Protein AF-W1XY19-F1 (afdb_monomer_lite)

Organism: NCBI:txid408170

Radius of gyration: 25.93 Å; chains: 1; bounding box: 66×37×52 Å

Secondary structure (DSSP, 8-state):
--HHHHHHHHHHHHTTSPPPSSPPPPPPPS--HHHHTTTTS-HHHHHHHHHHHHHHTS--------GGGHHHHHHHHHHHH-SS--EEE--HHHHHTTHHHHHHHHH--EEE-GGGHHHHHHHHHH--

pLDDT: mean 89.13, std 7.85, range [51.84, 97.25]

Foldseek 3Di:
DPVVVVVQQVVQVVVVHGRDPDDDDDDDPPDPCVPPPCPVPDPVVVVVVVVCCCCPPVVHDDDDDDLQCVLVVLLVVCVVVDLAAAEDEPDVVCVVSVNVVSSCVRRVYDYDDPVPVVVSVVSVVVPD

Sequence (128 aa):
MDNRSEFLNNVAQALGRPLRLEPQAEDAPLNNYANERLTALNQQQRCDAFIQFASDVMLTRCELTSEAKAAEAAIRLCKELGDQSVVISGDTRLEELGISERLQQECNAVVWDPAKGAENISQAEQAK

Structure (mmCIF, N/CA/C/O backbone):
data_AF-W1XY19-F1
#
_entry.id   AF-W1XY19-F1
#
loop_
_atom_site.group_PDB
_atom_site.id
_atom_site.type_symbol
_atom_site.label_atom_id
_atom_site.label_alt_id
_atom_site.label_comp_id
_atom_site.label_asym_id
_atom_site.label_entity_id
_atom_site.label_seq_id
_atom_site.pdbx_PDB_ins_code
_atom_site.Cartn_x
_atom_site.Cartn_y
_atom_site.Cartn_z
_atom_site.occupancy
_atom_site.B_iso_or_equiv
_atom_site.auth_seq_id
_atom_site.auth_comp_id
_atom_site.auth_asym_id
_atom_site.auth_atom_id
_atom_site.pdbx_PDB_model_num
ATOM 1 N N . MET A 1 1 ? 46.115 23.331 -26.033 1.00 51.84 1 MET A N 1
ATOM 2 C CA . MET A 1 1 ? 44.939 22.535 -25.620 1.00 51.84 1 MET A CA 1
ATOM 3 C C . MET A 1 1 ? 44.944 21.208 -26.387 1.00 51.84 1 MET A C 1
ATOM 5 O O . MET A 1 1 ? 44.043 20.986 -27.178 1.00 51.84 1 MET A O 1
ATOM 9 N N . ASP A 1 2 ? 45.950 20.345 -26.186 1.00 65.56 2 ASP A N 1
ATOM 10 C CA . ASP A 1 2 ? 46.151 19.154 -27.049 1.00 65.56 2 ASP A CA 1
ATOM 11 C C . ASP A 1 2 ? 46.111 17.822 -26.277 1.00 65.56 2 ASP A C 1
ATOM 13 O O . ASP A 1 2 ? 45.493 16.853 -26.711 1.00 65.56 2 ASP A O 1
ATOM 17 N N . ASN A 1 3 ? 46.623 17.809 -25.040 1.00 83.31 3 ASN A N 1
ATOM 18 C CA . ASN A 1 3 ? 46.741 16.587 -24.230 1.00 83.31 3 ASN A CA 1
ATOM 19 C C . ASN A 1 3 ? 45.408 15.864 -23.969 1.00 83.31 3 ASN A C 1
ATOM 21 O O . ASN A 1 3 ? 45.380 14.644 -23.831 1.00 83.31 3 ASN A O 1
ATOM 25 N N . ARG A 1 4 ? 44.286 16.596 -23.885 1.00 86.06 4 ARG A N 1
ATOM 26 C CA . ARG A 1 4 ? 42.962 15.989 -23.663 1.00 86.06 4 ARG A CA 1
ATOM 27 C C . ARG A 1 4 ? 42.506 15.186 -24.881 1.00 86.06 4 ARG A C 1
ATOM 29 O O . ARG A 1 4 ? 41.961 14.099 -24.717 1.00 86.06 4 ARG A O 1
ATOM 36 N N . SER A 1 5 ? 42.710 15.719 -26.082 1.00 85.44 5 SER A N 1
ATOM 37 C CA . SER A 1 5 ? 42.289 15.075 -27.328 1.00 85.44 5 SER A CA 1
ATOM 38 C C . SER A 1 5 ? 43.143 13.843 -27.621 1.00 85.44 5 SER A C 1
ATOM 40 O O . SER A 1 5 ? 42.600 12.795 -27.967 1.00 85.44 5 SER A O 1
ATOM 42 N N . GLU A 1 6 ? 44.457 13.931 -27.395 1.00 90.38 6 GLU A N 1
ATOM 43 C CA . GLU A 1 6 ? 45.373 12.789 -27.509 1.00 90.38 6 GLU A CA 1
ATOM 44 C C . GLU A 1 6 ? 45.037 11.677 -26.514 1.00 90.38 6 GLU A C 1
ATOM 46 O O . GLU A 1 6 ? 44.924 10.513 -26.897 1.00 90.38 6 GLU A O 1
ATOM 51 N N . PHE A 1 7 ? 44.800 12.028 -25.246 1.00 91.25 7 PHE A N 1
ATOM 52 C CA . PHE A 1 7 ? 44.411 11.062 -24.221 1.00 91.25 7 PHE A CA 1
ATOM 53 C C . PHE A 1 7 ? 43.132 10.304 -24.603 1.00 91.25 7 PHE A C 1
ATOM 55 O O . PHE A 1 7 ? 43.097 9.075 -24.553 1.00 91.25 7 PHE A O 1
ATOM 62 N N . LEU A 1 8 ? 42.089 11.022 -25.030 1.00 91.31 8 LEU A N 1
ATOM 63 C CA . LEU A 1 8 ? 40.817 10.407 -25.410 1.00 91.31 8 LEU A CA 1
ATOM 64 C C . LEU A 1 8 ? 40.941 9.534 -26.670 1.00 91.31 8 LEU A C 1
ATOM 66 O O . LEU A 1 8 ? 40.322 8.470 -26.730 1.00 91.31 8 LEU A O 1
ATOM 70 N N . ASN A 1 9 ? 41.768 9.932 -27.642 1.00 91.81 9 ASN A N 1
ATOM 71 C CA . ASN A 1 9 ? 42.064 9.115 -28.823 1.00 91.81 9 ASN A CA 1
ATOM 72 C C . ASN A 1 9 ? 42.796 7.818 -28.466 1.00 91.81 9 ASN A C 1
ATOM 74 O O . ASN A 1 9 ? 42.411 6.755 -28.952 1.00 91.81 9 ASN A O 1
ATOM 78 N N . ASN A 1 10 ? 43.795 7.878 -27.582 1.00 93.81 10 ASN A N 1
ATOM 79 C CA . ASN A 1 10 ? 44.525 6.691 -27.131 1.00 93.81 10 ASN A CA 1
ATOM 80 C C . ASN A 1 10 ? 43.597 5.693 -26.427 1.00 93.81 10 ASN A C 1
ATOM 82 O O . ASN A 1 10 ? 43.651 4.492 -26.691 1.00 93.81 10 ASN A O 1
ATOM 86 N N . VAL A 1 11 ? 42.692 6.189 -25.577 1.00 93.00 11 VAL A N 1
ATOM 87 C CA . VAL A 1 11 ? 41.678 5.352 -24.920 1.00 93.00 11 VAL A CA 1
ATOM 88 C C . VAL A 1 11 ? 40.726 4.727 -25.945 1.00 93.00 11 VAL A C 1
ATOM 90 O O . VAL A 1 11 ? 40.412 3.544 -25.847 1.00 93.00 11 VAL A O 1
ATOM 93 N N . ALA A 1 12 ? 40.270 5.485 -26.945 1.00 92.38 12 ALA A N 1
ATOM 94 C CA . ALA A 1 12 ? 39.382 4.966 -27.984 1.00 92.38 12 ALA A CA 1
ATOM 95 C C . ALA A 1 12 ? 40.051 3.853 -28.813 1.00 92.38 12 ALA A C 1
ATOM 97 O O . ALA A 1 12 ? 39.465 2.781 -28.986 1.00 92.38 12 ALA A O 1
ATOM 98 N N . GLN A 1 13 ? 41.304 4.066 -29.230 1.00 93.00 13 GLN A N 1
ATOM 99 C CA . GLN A 1 13 ? 42.102 3.072 -29.952 1.00 93.00 13 GLN A CA 1
ATOM 100 C C . GLN A 1 13 ? 42.330 1.797 -29.133 1.00 93.00 13 GLN A C 1
ATOM 102 O O . GLN A 1 13 ? 42.131 0.704 -29.658 1.00 93.00 13 GLN A O 1
ATOM 107 N N . ALA A 1 14 ? 42.677 1.917 -27.847 1.00 95.19 14 ALA A N 1
ATOM 108 C CA . ALA A 1 14 ? 42.853 0.764 -26.959 1.00 95.19 14 ALA A CA 1
ATOM 109 C C . ALA A 1 14 ? 41.566 -0.068 -26.802 1.00 95.19 14 ALA A C 1
ATOM 111 O O . ALA A 1 14 ? 41.623 -1.279 -26.606 1.00 95.19 14 ALA A O 1
ATOM 112 N N . LEU A 1 15 ? 40.403 0.576 -26.926 1.00 92.88 15 LEU A N 1
ATOM 113 C CA . LEU A 1 15 ? 39.088 -0.065 -26.899 1.00 92.88 15 LEU A CA 1
ATOM 114 C C . LEU A 1 15 ? 38.615 -0.544 -28.284 1.00 92.88 15 LEU A C 1
ATOM 116 O O . LEU A 1 15 ? 37.478 -0.998 -28.406 1.00 92.88 15 LEU A O 1
ATOM 120 N N . GLY A 1 16 ? 39.440 -0.420 -29.332 1.00 94.00 16 GLY A N 1
ATOM 121 C CA . GLY A 1 16 ? 39.112 -0.859 -30.691 1.00 94.00 16 GLY A CA 1
ATOM 122 C C . GLY A 1 16 ? 37.936 -0.109 -31.322 1.00 94.00 16 GLY A C 1
ATOM 123 O O . GLY A 1 16 ? 37.246 -0.657 -32.180 1.00 94.00 16 GLY A O 1
ATOM 124 N N . ARG A 1 17 ? 37.669 1.128 -30.885 1.00 89.69 17 ARG A N 1
ATOM 125 C CA . ARG A 1 17 ? 36.529 1.936 -31.344 1.00 89.69 17 ARG A CA 1
ATOM 126 C C . ARG A 1 17 ? 36.963 3.355 -31.724 1.00 89.69 17 ARG A C 1
ATOM 128 O O . ARG A 1 17 ? 37.938 3.858 -31.174 1.00 89.69 17 ARG A O 1
ATOM 135 N N . PRO A 1 18 ? 36.244 4.045 -32.624 1.00 90.44 18 PRO A N 1
ATOM 136 C CA . PRO A 1 18 ? 36.499 5.460 -32.875 1.00 90.44 18 PRO A CA 1
ATOM 137 C C . PRO A 1 18 ? 36.203 6.303 -31.626 1.00 90.44 18 PRO A C 1
ATOM 139 O O . PRO A 1 18 ? 35.358 5.937 -30.800 1.00 90.44 18 PRO A O 1
ATOM 142 N N . LEU A 1 19 ? 36.877 7.451 -31.502 1.00 90.38 19 LEU A N 1
ATOM 143 C CA . LEU A 1 19 ? 36.577 8.431 -30.461 1.00 90.38 19 LEU A CA 1
ATOM 144 C C . LEU A 1 19 ? 35.127 8.908 -30.614 1.00 90.38 19 LEU A C 1
ATOM 146 O O . LEU A 1 19 ? 34.755 9.474 -31.639 1.00 90.38 19 LEU A O 1
ATOM 150 N N . ARG A 1 20 ? 34.309 8.673 -29.585 1.00 85.62 20 ARG A N 1
ATOM 151 C CA . ARG A 1 20 ? 32.929 9.163 -29.517 1.00 85.62 20 ARG A CA 1
ATOM 152 C C . ARG A 1 20 ? 32.903 10.455 -28.715 1.00 85.62 20 ARG A C 1
ATOM 154 O O . ARG A 1 20 ? 33.331 10.470 -27.563 1.00 85.62 20 ARG A O 1
ATOM 161 N N . LEU A 1 21 ? 32.417 11.517 -29.344 1.00 87.06 21 LEU A N 1
ATOM 162 C CA . LEU A 1 21 ? 32.183 12.811 -28.700 1.00 87.06 21 LEU A CA 1
ATOM 163 C C . LEU A 1 21 ? 30.722 12.972 -28.278 1.00 87.06 21 LEU A C 1
ATOM 165 O O . LEU A 1 21 ? 30.444 13.690 -27.325 1.00 87.06 21 LEU A O 1
ATOM 169 N N . GLU A 1 22 ? 29.831 12.231 -28.935 1.00 87.69 22 GLU A N 1
ATOM 170 C CA . GLU A 1 22 ? 28.413 12.167 -28.615 1.00 87.69 22 GLU A CA 1
ATOM 171 C C . GLU A 1 22 ? 28.089 10.839 -27.913 1.00 87.69 22 GLU A C 1
ATOM 173 O O . GLU A 1 22 ? 28.569 9.777 -28.346 1.00 87.69 22 GLU A O 1
ATOM 178 N N . PRO A 1 23 ? 27.287 10.865 -26.835 1.00 83.44 23 PRO A N 1
ATOM 179 C CA . PRO A 1 23 ? 26.722 9.660 -26.248 1.00 83.44 23 PRO A CA 1
ATOM 180 C C . PRO A 1 23 ? 25.916 8.878 -27.288 1.00 83.44 23 PRO A C 1
ATOM 182 O O . PRO A 1 23 ? 25.217 9.450 -28.123 1.00 83.44 23 PRO A O 1
ATOM 185 N N . GLN A 1 24 ? 25.999 7.551 -27.231 1.00 82.69 24 GLN A N 1
ATOM 186 C CA . GLN A 1 24 ? 25.098 6.707 -28.008 1.00 82.69 24 GLN A CA 1
ATOM 187 C C . GLN A 1 24 ? 23.688 6.848 -27.423 1.00 82.69 24 GLN A C 1
ATOM 189 O O . GLN A 1 24 ? 23.534 6.766 -26.205 1.00 82.69 24 GLN A O 1
ATOM 194 N N . ALA A 1 25 ? 22.687 7.063 -28.280 1.00 84.69 25 ALA A N 1
ATOM 195 C CA . ALA A 1 25 ? 21.293 7.032 -27.854 1.00 84.69 25 ALA A CA 1
ATOM 196 C C . ALA A 1 25 ? 20.976 5.663 -27.241 1.00 84.69 25 ALA A C 1
ATOM 198 O O . ALA A 1 25 ? 21.407 4.635 -27.768 1.00 84.69 25 ALA A O 1
ATOM 199 N N . GLU A 1 26 ? 20.257 5.662 -26.123 1.00 84.31 26 GLU A N 1
ATOM 200 C CA . GLU A 1 26 ? 19.771 4.425 -25.524 1.00 84.31 26 GLU A CA 1
ATOM 201 C C . GLU A 1 26 ? 18.824 3.712 -26.495 1.00 84.31 26 GLU A C 1
ATOM 203 O O . GLU A 1 26 ? 18.047 4.351 -27.212 1.00 84.31 26 GLU A O 1
ATOM 208 N N . ASP A 1 27 ? 18.903 2.382 -26.522 1.00 87.25 27 ASP A N 1
ATOM 209 C CA . ASP A 1 27 ? 17.941 1.577 -27.263 1.00 87.25 27 ASP A CA 1
ATOM 210 C C . ASP A 1 27 ? 16.546 1.762 -26.655 1.00 87.25 27 ASP A C 1
ATOM 212 O O . ASP A 1 27 ? 16.388 1.900 -25.438 1.00 87.25 27 ASP A O 1
ATOM 216 N N . ALA A 1 28 ? 15.515 1.733 -27.502 1.00 83.62 28 ALA A N 1
ATOM 217 C CA . ALA A 1 28 ? 14.147 1.738 -27.009 1.00 83.62 28 ALA A CA 1
ATOM 218 C C . ALA A 1 28 ? 13.933 0.513 -26.094 1.00 83.62 28 ALA A C 1
ATOM 220 O O . ALA A 1 28 ? 14.340 -0.598 -26.457 1.00 83.62 28 ALA A O 1
ATOM 221 N N . PRO A 1 29 ? 13.298 0.675 -24.920 1.00 82.19 29 PRO A N 1
ATOM 222 C CA . PRO A 1 29 ? 13.041 -0.448 -24.033 1.00 82.19 29 PRO A CA 1
ATOM 223 C C . PRO A 1 29 ? 12.187 -1.497 -24.751 1.00 82.19 29 PRO A C 1
ATOM 225 O O . PRO A 1 29 ? 11.175 -1.166 -25.364 1.00 82.19 29 PRO A O 1
ATOM 228 N N . LEU A 1 30 ? 12.582 -2.773 -24.645 1.00 80.12 30 LEU A N 1
ATOM 229 C CA . LEU A 1 30 ? 11.894 -3.897 -25.299 1.00 80.12 30 LEU A CA 1
ATOM 230 C C . LEU A 1 30 ? 10.416 -4.000 -24.896 1.00 80.12 30 LEU A C 1
ATOM 232 O O . LEU A 1 30 ? 9.594 -4.475 -25.671 1.00 80.12 30 LEU A O 1
ATOM 236 N N . ASN A 1 31 ? 10.092 -3.572 -23.677 1.00 78.06 31 ASN A N 1
ATOM 237 C CA . ASN A 1 31 ? 8.738 -3.569 -23.150 1.00 78.06 31 ASN A CA 1
ATOM 238 C C . ASN A 1 31 ? 8.474 -2.260 -22.423 1.00 78.06 31 ASN A C 1
ATOM 240 O O . ASN A 1 31 ? 9.317 -1.793 -21.652 1.00 78.06 31 ASN A O 1
ATOM 244 N N . ASN A 1 32 ? 7.260 -1.740 -22.570 1.00 76.00 32 ASN A N 1
ATOM 245 C CA . ASN A 1 32 ? 6.794 -0.608 -21.790 1.00 76.00 32 ASN A CA 1
ATOM 246 C C . ASN A 1 32 ? 5.788 -1.077 -20.729 1.00 76.00 32 ASN A C 1
ATOM 248 O O . ASN A 1 32 ? 4.632 -0.658 -20.709 1.00 76.00 32 ASN A O 1
ATOM 252 N N . TYR A 1 33 ? 6.215 -1.993 -19.850 1.00 71.50 33 TYR A N 1
ATOM 253 C CA . TYR A 1 33 ? 5.324 -2.673 -18.898 1.00 71.50 33 TYR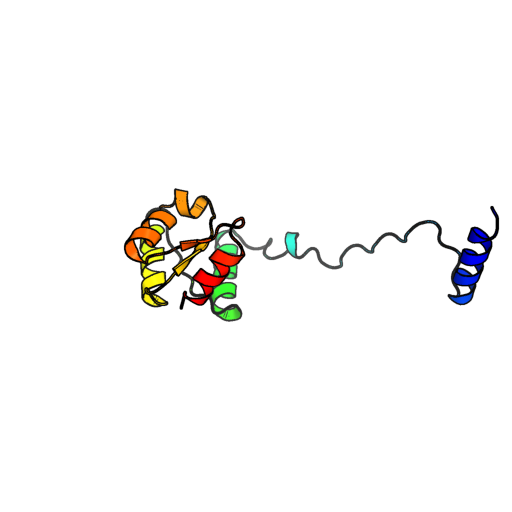 A CA 1
ATOM 254 C C . TYR A 1 33 ? 4.505 -1.720 -18.021 1.00 71.50 33 TYR A C 1
ATOM 256 O O . TYR A 1 33 ? 3.371 -2.046 -17.684 1.00 71.50 33 TYR A O 1
ATOM 264 N N . ALA A 1 34 ? 5.039 -0.548 -17.673 1.00 68.50 34 ALA A N 1
ATOM 265 C CA . ALA A 1 34 ? 4.293 0.451 -16.910 1.00 68.50 34 ALA A CA 1
ATOM 266 C C . ALA A 1 34 ? 3.051 0.967 -17.663 1.00 68.50 34 ALA A C 1
ATOM 268 O O . ALA A 1 34 ? 2.055 1.300 -17.028 1.00 68.50 34 ALA A O 1
ATOM 269 N N . ASN A 1 35 ? 3.094 0.998 -18.999 1.00 70.12 35 ASN A N 1
ATOM 270 C CA . ASN A 1 35 ? 2.034 1.541 -19.848 1.00 70.12 35 ASN A CA 1
ATOM 271 C C . ASN A 1 35 ? 1.195 0.469 -20.558 1.00 70.12 35 ASN A C 1
ATOM 273 O O . ASN A 1 35 ? 0.063 0.746 -20.936 1.00 70.12 35 ASN A O 1
ATOM 277 N N . GLU A 1 36 ? 1.721 -0.741 -20.749 1.00 80.00 36 GLU A N 1
ATOM 278 C CA . GLU A 1 36 ? 1.076 -1.780 -21.570 1.00 80.00 36 GLU A CA 1
ATOM 279 C C . GLU A 1 36 ? 0.473 -2.926 -20.748 1.00 80.00 36 GLU A C 1
ATOM 281 O O . GLU A 1 36 ? -0.408 -3.650 -21.224 1.00 80.00 36 GLU A O 1
ATOM 286 N N . ARG A 1 37 ? 0.892 -3.099 -19.491 1.00 80.31 37 ARG A N 1
ATOM 287 C CA . ARG A 1 37 ? 0.426 -4.205 -18.648 1.00 80.31 37 ARG A CA 1
ATOM 288 C C . ARG A 1 37 ? -1.051 -4.026 -18.272 1.00 80.31 37 ARG A C 1
ATOM 290 O O . ARG A 1 37 ? -1.480 -2.951 -17.873 1.00 80.31 37 ARG A O 1
ATOM 297 N N . LEU A 1 38 ? -1.828 -5.109 -18.383 1.00 84.38 38 LEU A N 1
ATOM 298 C CA . LEU A 1 38 ? -3.275 -5.163 -18.093 1.00 84.38 38 LEU A CA 1
ATOM 299 C C . LEU A 1 38 ? -4.144 -4.187 -18.913 1.00 84.38 38 LEU A C 1
ATOM 301 O O . LEU A 1 38 ? -5.326 -4.015 -18.617 1.00 84.38 38 LEU A O 1
ATOM 305 N N . THR A 1 39 ? -3.604 -3.573 -19.967 1.00 87.31 39 THR A N 1
ATOM 306 C CA . THR A 1 39 ? -4.351 -2.625 -20.813 1.00 87.31 39 THR A CA 1
ATOM 307 C C . THR A 1 39 ? -5.519 -3.279 -21.546 1.00 87.31 39 THR A C 1
ATOM 309 O O . THR A 1 39 ? -6.563 -2.649 -21.698 1.00 87.31 39 THR A O 1
ATOM 312 N N . ALA A 1 40 ? -5.382 -4.559 -21.904 1.00 90.00 40 ALA A N 1
ATOM 313 C CA . ALA A 1 40 ? -6.438 -5.373 -22.504 1.00 90.00 40 ALA A CA 1
ATOM 314 C C . ALA A 1 40 ? -7.603 -5.697 -21.546 1.00 90.00 40 ALA A C 1
ATOM 316 O O . ALA A 1 40 ? -8.648 -6.166 -21.992 1.00 90.00 40 ALA A O 1
ATOM 317 N N . LEU A 1 41 ? -7.427 -5.478 -20.239 1.00 93.50 41 LEU A N 1
ATOM 318 C CA . LEU A 1 41 ? -8.439 -5.758 -19.227 1.00 93.50 41 LEU A CA 1
ATOM 319 C C . LEU A 1 41 ? -9.351 -4.549 -19.009 1.00 93.50 41 LEU A C 1
ATOM 321 O O . LEU A 1 41 ? -8.8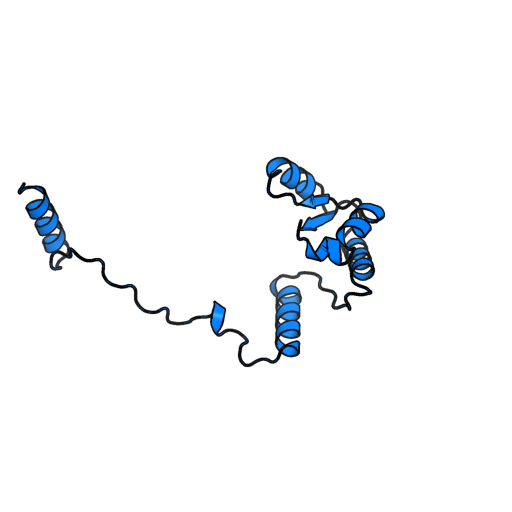94 -3.400 -19.026 1.00 93.50 41 LEU A O 1
ATOM 325 N N . ASN A 1 42 ? -10.630 -4.813 -18.742 1.00 93.94 42 ASN A N 1
ATOM 326 C CA . ASN A 1 42 ? -11.562 -3.793 -18.264 1.00 93.94 42 ASN A CA 1
ATOM 327 C C . ASN A 1 42 ? -11.272 -3.409 -16.797 1.00 93.94 42 ASN A C 1
ATOM 329 O O . ASN A 1 42 ? -10.454 -4.038 -16.127 1.00 93.94 42 ASN A O 1
ATOM 333 N N . GLN A 1 43 ? -11.950 -2.379 -16.282 1.00 89.38 43 GLN A N 1
ATOM 334 C CA . GLN A 1 43 ? -11.697 -1.868 -14.930 1.00 89.38 43 GLN A CA 1
ATOM 335 C C . GLN A 1 43 ? -11.854 -2.937 -13.837 1.00 89.38 43 GLN A C 1
ATOM 337 O O . GLN A 1 43 ? -10.988 -3.041 -12.973 1.00 89.38 43 GLN A O 1
ATOM 342 N N . GLN A 1 44 ? -12.908 -3.758 -13.895 1.00 91.69 44 GLN A N 1
ATOM 343 C CA . GLN A 1 44 ? -13.138 -4.811 -12.903 1.00 91.69 44 GLN A CA 1
ATOM 344 C C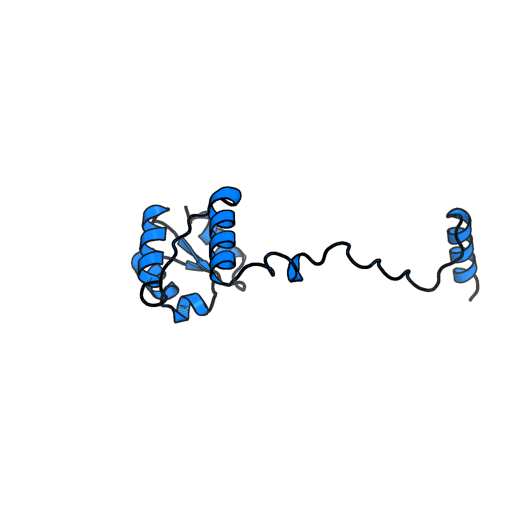 . GLN A 1 44 ? -12.029 -5.861 -12.952 1.00 91.69 44 GLN A C 1
ATOM 346 O O . GLN A 1 44 ? -11.430 -6.177 -11.934 1.00 91.69 44 GLN A O 1
ATOM 351 N N . GLN A 1 45 ? -11.679 -6.321 -14.152 1.00 94.12 45 GLN A N 1
ATOM 352 C CA . GLN A 1 45 ? -10.610 -7.297 -14.351 1.00 94.12 45 GLN A CA 1
ATOM 353 C C . GLN A 1 45 ? -9.248 -6.777 -13.867 1.00 94.12 45 GLN A C 1
ATOM 355 O O . GLN A 1 45 ? -8.422 -7.558 -13.400 1.00 94.12 45 GLN A O 1
ATOM 360 N N . ARG A 1 46 ? -8.997 -5.463 -13.957 1.00 91.75 46 ARG A N 1
ATOM 361 C CA . ARG A 1 46 ? -7.794 -4.842 -13.381 1.00 91.75 46 ARG A CA 1
ATOM 362 C C . ARG A 1 46 ? -7.822 -4.863 -11.854 1.00 91.75 46 ARG A C 1
ATOM 364 O O . ARG A 1 46 ? -6.803 -5.195 -11.255 1.00 91.75 46 ARG A O 1
ATOM 371 N N . CYS A 1 47 ? -8.960 -4.541 -11.237 1.00 90.50 47 CYS A N 1
ATOM 372 C CA . CYS A 1 47 ? -9.141 -4.646 -9.787 1.00 90.50 47 CYS A CA 1
ATOM 373 C C . CYS A 1 47 ? -8.947 -6.091 -9.304 1.00 90.50 47 CYS A C 1
ATOM 375 O O . CYS A 1 47 ? -8.192 -6.318 -8.362 1.00 90.50 47 CYS A O 1
ATOM 377 N N . ASP A 1 48 ? -9.546 -7.061 -9.994 1.00 93.56 48 ASP A N 1
ATOM 378 C CA . ASP A 1 48 ? -9.430 -8.483 -9.662 1.00 93.56 48 ASP A CA 1
ATOM 379 C C . ASP A 1 48 ? -7.977 -8.961 -9.781 1.00 93.56 48 ASP A C 1
ATOM 381 O O . ASP A 1 48 ? -7.453 -9.588 -8.866 1.00 93.56 48 ASP A O 1
ATOM 385 N N . ALA A 1 49 ? -7.284 -8.603 -10.869 1.00 93.12 49 ALA A N 1
ATOM 386 C CA . ALA A 1 49 ? -5.876 -8.949 -11.059 1.00 93.12 49 ALA A CA 1
ATOM 387 C C . ALA A 1 49 ? -4.962 -8.320 -9.993 1.00 93.12 49 ALA A C 1
ATOM 389 O O . ALA A 1 49 ? -3.991 -8.948 -9.567 1.00 93.12 49 ALA A O 1
ATOM 390 N N . PHE A 1 50 ? -5.264 -7.093 -9.560 1.00 91.06 50 PHE A N 1
ATOM 391 C CA . PHE A 1 50 ? -4.539 -6.429 -8.479 1.00 91.06 50 PHE A CA 1
ATOM 392 C C . PHE A 1 50 ? -4.728 -7.160 -7.145 1.00 91.06 50 PHE A C 1
ATOM 394 O O . PHE A 1 50 ? -3.737 -7.492 -6.497 1.00 91.06 50 PHE A O 1
ATOM 401 N N . ILE A 1 51 ? -5.977 -7.456 -6.769 1.00 93.31 51 ILE A N 1
ATOM 402 C CA . ILE A 1 51 ? -6.297 -8.170 -5.525 1.00 93.31 51 ILE A CA 1
ATOM 403 C C . ILE A 1 51 ? -5.673 -9.566 -5.545 1.00 93.31 51 ILE A C 1
ATOM 405 O O . ILE A 1 51 ? -5.015 -9.942 -4.580 1.00 93.31 51 ILE A O 1
ATOM 409 N N . GLN A 1 52 ? -5.795 -10.298 -6.658 1.00 94.00 52 GLN A N 1
ATOM 410 C CA . GLN A 1 52 ? -5.217 -11.635 -6.795 1.00 94.00 52 GLN A CA 1
ATOM 411 C C . GLN A 1 52 ? -3.705 -11.614 -6.575 1.00 94.00 52 GLN A C 1
ATOM 413 O O . GLN A 1 52 ? -3.174 -12.428 -5.831 1.00 94.00 52 GLN A O 1
ATOM 418 N N . PHE A 1 53 ? -2.997 -10.666 -7.193 1.00 93.81 53 PHE A N 1
ATOM 419 C CA . PHE A 1 53 ? -1.552 -10.559 -7.019 1.00 93.81 53 PHE A CA 1
ATOM 420 C C . PHE A 1 53 ? -1.175 -10.177 -5.580 1.00 93.81 53 PHE A C 1
ATOM 422 O O . PHE A 1 53 ? -0.263 -10.771 -5.004 1.00 93.81 53 PHE A O 1
ATOM 429 N N . ALA A 1 54 ? -1.880 -9.209 -4.987 1.00 94.62 54 ALA A N 1
ATOM 430 C CA . ALA A 1 54 ? -1.642 -8.786 -3.612 1.00 94.62 54 ALA A CA 1
ATOM 431 C C . ALA A 1 54 ? -1.865 -9.937 -2.616 1.00 94.62 54 ALA A C 1
ATOM 433 O O . ALA A 1 54 ? -1.046 -10.144 -1.724 1.00 94.62 54 ALA A O 1
ATOM 434 N N . SER A 1 55 ? -2.924 -10.724 -2.793 1.00 93.94 55 SER A N 1
ATOM 435 C CA . SER A 1 55 ? -3.245 -11.833 -1.895 1.00 93.94 55 SER A CA 1
ATOM 436 C C . SER A 1 55 ? -2.394 -13.078 -2.136 1.00 93.94 55 SER A C 1
ATOM 438 O O . SER A 1 55 ? -1.856 -13.620 -1.178 1.00 93.94 55 SER A O 1
ATOM 440 N N . ASP A 1 56 ? -2.206 -13.518 -3.379 1.00 95.19 56 ASP A N 1
ATOM 441 C CA . ASP A 1 56 ? -1.534 -14.797 -3.647 1.00 95.19 56 ASP A CA 1
ATOM 442 C C . ASP A 1 56 ? -0.012 -14.690 -3.660 1.00 95.19 56 ASP A C 1
ATOM 444 O O . ASP A 1 56 ? 0.683 -15.618 -3.251 1.00 95.19 56 ASP A O 1
ATOM 448 N N . VAL A 1 57 ? 0.513 -13.580 -4.184 1.00 94.69 57 VAL A N 1
ATOM 449 C CA . VAL A 1 57 ? 1.956 -13.409 -4.396 1.00 94.69 57 VAL A CA 1
ATOM 450 C C . VAL A 1 57 ? 2.574 -12.620 -3.254 1.00 94.69 57 VAL A C 1
ATOM 452 O O . VAL A 1 57 ? 3.603 -13.022 -2.719 1.00 94.69 57 VAL A O 1
ATOM 455 N N . MET A 1 58 ? 1.945 -11.509 -2.863 1.00 95.00 58 MET A N 1
ATOM 456 C CA . MET A 1 58 ? 2.445 -10.658 -1.777 1.00 95.00 58 MET A CA 1
ATOM 457 C C . MET A 1 58 ? 1.933 -11.088 -0.398 1.00 95.00 58 MET A C 1
ATOM 459 O O . MET A 1 58 ? 2.326 -10.484 0.598 1.00 95.00 58 MET A O 1
ATOM 463 N N . LEU A 1 59 ? 1.052 -12.098 -0.332 1.00 92.88 59 LEU A N 1
ATOM 464 C CA . LEU A 1 59 ? 0.441 -12.608 0.903 1.00 92.88 59 LEU A CA 1
ATOM 465 C C . LEU A 1 59 ? -0.212 -11.504 1.753 1.00 92.88 59 LEU A C 1
ATOM 467 O O . LEU A 1 59 ? -0.275 -11.584 2.977 1.00 92.88 59 LEU A O 1
ATOM 471 N N . THR A 1 60 ? -0.691 -10.448 1.094 1.00 92.62 60 THR A N 1
ATOM 472 C CA . THR A 1 60 ? -1.341 -9.304 1.729 1.00 92.62 60 THR A CA 1
ATOM 473 C C . THR A 1 60 ? -2.827 -9.584 1.896 1.00 92.62 60 THR A C 1
ATOM 475 O O . THR A 1 60 ? -3.520 -9.967 0.948 1.00 92.62 60 THR A O 1
ATOM 478 N N . ARG A 1 61 ? -3.346 -9.349 3.103 1.00 91.62 61 ARG A N 1
ATOM 479 C CA . ARG A 1 61 ? -4.781 -9.440 3.356 1.00 91.62 61 ARG A CA 1
ATOM 480 C C . ARG A 1 61 ? -5.501 -8.269 2.689 1.00 91.62 61 ARG A C 1
ATOM 482 O O . ARG A 1 61 ? -5.251 -7.112 3.013 1.00 91.62 61 ARG A O 1
ATOM 489 N N . CYS A 1 62 ? -6.407 -8.580 1.768 1.00 92.50 62 CYS A N 1
ATOM 490 C CA . CYS A 1 62 ? -7.219 -7.596 1.061 1.00 92.50 62 CYS A CA 1
ATOM 491 C C . CYS A 1 62 ? -8.709 -7.818 1.343 1.00 92.50 62 CYS A C 1
ATOM 493 O O . CYS A 1 62 ? -9.175 -8.957 1.393 1.00 92.50 62 CYS A O 1
ATOM 495 N N . GLU A 1 63 ? -9.464 -6.726 1.461 1.00 91.12 63 GLU A N 1
ATOM 496 C CA . GLU A 1 63 ? -10.927 -6.734 1.530 1.00 91.12 63 GLU A CA 1
ATOM 497 C C . GLU A 1 63 ? -11.482 -5.737 0.505 1.00 91.12 63 GLU A C 1
ATOM 499 O O . GLU A 1 63 ? -11.098 -4.567 0.495 1.00 91.12 63 GLU A O 1
ATOM 504 N N . LEU A 1 64 ? -12.380 -6.198 -0.370 1.00 91.12 64 LEU A N 1
ATOM 505 C CA . LEU A 1 64 ? -13.091 -5.339 -1.317 1.00 91.12 64 LEU A CA 1
ATOM 506 C C . LEU A 1 64 ? -14.361 -4.793 -0.657 1.00 91.12 64 LEU A C 1
ATOM 508 O O . LEU A 1 64 ? -15.195 -5.558 -0.175 1.00 91.12 64 LEU A O 1
ATOM 512 N N . THR A 1 65 ? -14.534 -3.474 -0.670 1.00 94.25 65 THR A N 1
ATOM 513 C CA . THR A 1 65 ? -15.675 -2.800 -0.040 1.00 94.25 65 THR A CA 1
ATOM 514 C C . THR A 1 65 ? -16.086 -1.551 -0.822 1.00 94.25 65 THR A C 1
ATOM 516 O O . THR A 1 65 ? -15.352 -1.068 -1.681 1.00 94.25 65 THR A O 1
ATOM 519 N N . SER A 1 66 ? -17.274 -1.028 -0.529 1.00 94.81 66 SER A N 1
ATOM 520 C CA . SER A 1 66 ? -17.726 0.281 -1.011 1.00 94.81 66 SER A CA 1
ATOM 521 C C . SER A 1 66 ? -17.156 1.408 -0.151 1.00 94.81 66 SER A C 1
ATOM 523 O O . SER A 1 66 ? -16.990 1.213 1.052 1.00 94.81 66 SER A O 1
ATOM 525 N N . GLU A 1 67 ? -17.017 2.610 -0.710 1.00 95.50 67 GLU A N 1
ATOM 526 C CA . GLU A 1 67 ? -16.570 3.812 0.018 1.00 95.50 67 GLU A CA 1
ATOM 527 C C . GLU A 1 67 ? -17.343 4.041 1.326 1.00 95.50 67 GLU A C 1
ATOM 529 O O . GLU A 1 67 ? -16.742 4.202 2.383 1.00 95.50 67 GLU A O 1
ATOM 534 N N . ALA A 1 68 ? -18.675 3.909 1.293 1.00 96.38 68 ALA A N 1
ATOM 535 C CA . ALA A 1 68 ? -19.537 4.087 2.466 1.00 96.38 68 ALA A CA 1
ATOM 536 C C . ALA A 1 68 ? -19.244 3.123 3.636 1.00 96.38 68 ALA A C 1
ATOM 538 O O . ALA A 1 68 ? -19.668 3.377 4.756 1.00 96.38 68 ALA A O 1
ATOM 539 N N . LYS A 1 69 ? -18.551 2.009 3.378 1.00 97.25 69 LYS A N 1
ATOM 540 C CA . LYS A 1 69 ? -18.211 0.970 4.364 1.00 97.25 69 LYS A CA 1
ATOM 541 C C . LYS A 1 69 ? -16.701 0.837 4.568 1.00 97.25 69 LYS A C 1
ATOM 543 O O . LYS A 1 69 ? -16.248 -0.139 5.169 1.00 97.25 69 LYS A O 1
ATOM 548 N N . ALA A 1 70 ? -15.908 1.766 4.033 1.00 96.62 70 ALA A N 1
ATOM 549 C CA . ALA A 1 70 ? -14.457 1.642 3.996 1.00 96.62 70 ALA A CA 1
ATOM 550 C C . ALA A 1 70 ? -13.839 1.669 5.403 1.00 96.62 70 ALA A C 1
ATOM 552 O O . ALA A 1 70 ? -13.071 0.771 5.746 1.00 96.62 70 ALA A O 1
ATOM 553 N N . ALA A 1 71 ? -14.251 2.614 6.253 1.00 96.44 71 ALA A N 1
ATOM 554 C CA . ALA A 1 71 ? -13.786 2.699 7.640 1.00 96.44 71 ALA A CA 1
ATOM 555 C C . ALA A 1 71 ? -14.124 1.435 8.456 1.00 96.44 71 ALA A C 1
ATOM 557 O O . ALA A 1 71 ? -13.301 0.928 9.213 1.00 96.44 71 ALA A O 1
ATOM 558 N N . GLU A 1 72 ? -15.319 0.874 8.267 1.00 96.31 72 GLU A N 1
ATOM 559 C CA . GLU A 1 72 ? -15.761 -0.340 8.966 1.00 96.31 72 GLU A CA 1
ATOM 560 C C . GLU A 1 72 ? -14.997 -1.587 8.511 1.00 96.31 72 GLU A C 1
ATOM 562 O O . GLU A 1 72 ? -14.699 -2.461 9.325 1.00 96.31 72 GLU A O 1
ATOM 567 N N . ALA A 1 73 ? -14.689 -1.680 7.214 1.00 96.88 73 ALA A N 1
ATOM 568 C CA . ALA A 1 73 ? -13.840 -2.736 6.669 1.00 96.88 73 ALA A CA 1
ATOM 569 C C . ALA A 1 73 ? -12.415 -2.645 7.223 1.00 96.88 73 ALA A C 1
ATOM 571 O O . ALA A 1 73 ? -11.855 -3.648 7.653 1.00 96.88 73 ALA A O 1
ATOM 572 N N . ALA A 1 74 ? -11.863 -1.435 7.311 1.00 94.88 74 ALA A N 1
ATOM 573 C CA . ALA A 1 74 ? -10.531 -1.223 7.855 1.00 94.88 74 ALA A CA 1
ATOM 574 C C . ALA A 1 74 ? -10.413 -1.709 9.314 1.00 94.88 74 ALA A C 1
ATOM 576 O O . ALA A 1 74 ? -9.455 -2.400 9.651 1.00 94.88 74 ALA A O 1
ATOM 577 N N . ILE A 1 75 ? -11.423 -1.451 10.159 1.00 93.94 75 IL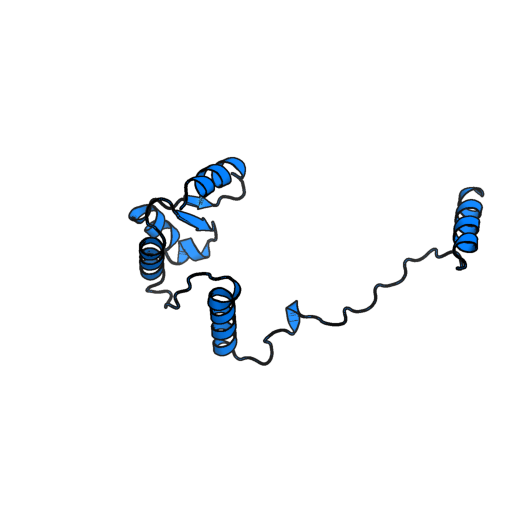E A N 1
ATOM 578 C CA . ILE A 1 75 ? -11.465 -1.987 11.533 1.00 93.94 75 ILE A CA 1
ATOM 579 C C . ILE A 1 75 ? -11.464 -3.518 11.531 1.00 93.94 75 ILE A C 1
ATOM 581 O O . ILE A 1 75 ? -10.764 -4.132 12.335 1.00 93.94 75 ILE A O 1
ATOM 585 N N . ARG A 1 76 ? -12.276 -4.151 10.670 1.00 94.12 76 ARG A N 1
ATOM 586 C CA . ARG A 1 76 ? -12.326 -5.620 10.588 1.00 94.12 76 ARG A CA 1
ATOM 587 C C . ARG A 1 76 ? -10.960 -6.192 10.235 1.00 94.12 76 ARG A C 1
ATOM 589 O O . ARG A 1 76 ? -10.533 -7.131 10.897 1.00 94.12 76 ARG A O 1
ATOM 596 N N . LEU A 1 77 ? -10.272 -5.586 9.268 1.00 93.31 77 LEU A N 1
ATOM 597 C CA . LEU A 1 77 ? -8.918 -5.973 8.884 1.00 93.31 77 LEU A CA 1
ATOM 598 C C . LEU A 1 77 ? -7.930 -5.834 10.046 1.00 93.31 77 LEU A C 1
ATOM 600 O O . LEU A 1 77 ? -7.197 -6.777 10.320 1.00 93.31 77 LEU A O 1
ATOM 604 N N . CYS A 1 78 ? -7.940 -4.713 10.773 1.00 91.44 78 CYS A N 1
ATOM 605 C CA . CYS A 1 78 ? -7.077 -4.545 11.948 1.00 91.44 78 CYS A CA 1
ATOM 606 C C . CYS A 1 78 ? -7.356 -5.614 13.017 1.00 91.44 78 CYS A C 1
ATOM 608 O O . CYS A 1 78 ? -6.429 -6.219 13.539 1.00 91.44 78 CYS A O 1
ATOM 610 N N . LYS A 1 79 ? -8.627 -5.928 13.288 1.00 89.31 79 LYS A N 1
ATOM 611 C CA . LYS A 1 79 ? -8.998 -6.984 14.247 1.00 89.31 79 LYS A CA 1
ATOM 612 C C . LYS A 1 79 ? -8.600 -8.389 13.794 1.00 89.31 79 LYS A C 1
ATOM 614 O O . LYS A 1 79 ? -8.285 -9.223 14.634 1.00 89.31 79 LYS A O 1
ATOM 619 N N . GLU A 1 80 ? -8.643 -8.663 12.492 1.00 90.50 80 GLU A N 1
ATOM 620 C CA . GLU A 1 80 ? -8.219 -9.947 11.923 1.00 90.50 80 GLU A CA 1
ATOM 621 C C . GLU A 1 80 ? -6.693 -10.121 11.997 1.00 90.50 80 GLU A C 1
ATOM 623 O O . GLU A 1 80 ? -6.217 -11.224 12.258 1.00 90.50 80 GLU A O 1
ATOM 628 N N . LEU A 1 81 ? -5.937 -9.040 11.779 1.00 87.75 81 LEU A N 1
ATOM 629 C CA . LEU A 1 81 ? -4.475 -9.066 11.680 1.00 87.75 81 LEU A CA 1
ATOM 630 C C . LEU A 1 81 ? -3.755 -8.887 13.026 1.00 87.75 81 LEU A C 1
ATOM 632 O O . LEU A 1 81 ? -2.644 -9.384 13.176 1.00 87.75 81 LEU A O 1
ATOM 636 N N . GLY A 1 82 ? -4.388 -8.230 13.997 1.00 79.69 82 GLY A N 1
ATOM 637 C CA . GLY A 1 82 ? -3.790 -7.858 15.278 1.00 79.69 82 GLY A CA 1
ATOM 638 C C . GLY A 1 82 ? -4.141 -6.409 15.611 1.00 79.69 82 GLY A C 1
ATOM 639 O O . GLY A 1 82 ? -3.759 -5.485 14.901 1.00 79.69 82 GLY A O 1
ATOM 640 N N . ASP A 1 83 ? -4.903 -6.188 16.682 1.00 70.38 83 ASP A N 1
ATOM 641 C CA . ASP A 1 83 ? -5.484 -4.882 17.032 1.00 70.38 83 ASP A CA 1
ATOM 642 C C . ASP A 1 83 ? -4.640 -4.071 18.031 1.00 70.38 83 ASP A C 1
ATOM 644 O O . ASP A 1 83 ? -5.129 -3.113 18.629 1.00 70.38 83 ASP A O 1
ATOM 648 N N . GLN A 1 84 ? -3.374 -4.450 18.236 1.00 69.88 84 GLN A N 1
ATOM 649 C CA . GLN A 1 84 ? -2.551 -3.899 19.319 1.00 69.88 84 GLN A CA 1
ATOM 650 C C . GLN A 1 84 ? -1.778 -2.636 18.929 1.00 69.88 84 GLN A C 1
ATOM 652 O O . GLN A 1 84 ? -1.639 -1.735 19.755 1.00 69.88 84 GLN A O 1
ATOM 657 N N . SER A 1 85 ? -1.256 -2.568 17.703 1.00 79.19 85 SER A N 1
ATOM 658 C CA . SER A 1 85 ? -0.530 -1.400 17.200 1.00 79.19 85 SER A CA 1
ATOM 659 C C . SER A 1 85 ? -0.533 -1.422 15.675 1.00 79.19 85 SER A C 1
ATOM 661 O O . SER A 1 85 ? -0.038 -2.363 15.057 1.00 79.19 85 SER A O 1
ATOM 663 N N . VAL A 1 86 ? -1.135 -0.394 15.076 1.00 89.00 86 VAL A N 1
ATOM 664 C CA . VAL A 1 86 ? -1.384 -0.311 13.634 1.00 89.00 86 VAL A CA 1
ATOM 665 C C . VAL A 1 86 ? -0.709 0.939 13.088 1.00 89.00 86 VAL A C 1
ATOM 667 O O . VAL A 1 86 ? -0.911 2.032 13.607 1.00 89.00 86 VAL A O 1
ATOM 670 N N . VAL A 1 87 ? 0.052 0.805 12.005 1.00 91.44 87 VAL A N 1
ATOM 671 C CA . VAL A 1 87 ? 0.563 1.957 11.252 1.00 91.44 87 VAL A CA 1
ATOM 672 C C . VAL A 1 87 ? -0.189 2.057 9.936 1.00 91.44 87 VAL A C 1
ATOM 674 O O . VAL A 1 87 ? -0.303 1.077 9.200 1.00 91.44 87 VAL A O 1
ATOM 677 N N . ILE A 1 88 ? -0.702 3.246 9.635 1.00 93.06 88 ILE A N 1
ATOM 678 C CA . ILE A 1 88 ? -1.453 3.527 8.410 1.00 93.06 88 ILE A CA 1
ATOM 679 C C . ILE A 1 88 ? -0.772 4.614 7.582 1.00 93.06 88 ILE A C 1
ATOM 681 O O . ILE A 1 88 ? -0.061 5.466 8.108 1.00 93.06 88 ILE A O 1
ATOM 685 N N . SER A 1 89 ? -0.978 4.581 6.265 1.00 93.44 89 SER A N 1
ATOM 686 C CA . SER A 1 89 ? -0.439 5.590 5.347 1.00 93.44 89 SER A CA 1
ATOM 687 C C . SER A 1 89 ? -1.001 6.984 5.651 1.00 93.44 89 SER A C 1
ATOM 689 O O . SER A 1 89 ? -2.191 7.115 5.921 1.00 93.44 89 SER A O 1
ATOM 691 N N . GLY A 1 90 ? -0.185 8.030 5.507 1.00 93.44 90 GLY A N 1
ATOM 692 C CA . GLY A 1 90 ? -0.629 9.433 5.508 1.00 93.44 90 GLY A CA 1
ATOM 693 C C . GLY A 1 90 ? -1.280 9.886 4.196 1.00 93.44 90 GLY A C 1
ATOM 694 O O . GLY A 1 90 ? -1.121 11.034 3.794 1.00 93.44 90 GLY A O 1
ATOM 695 N N . ASP A 1 91 ? -1.945 8.980 3.477 1.00 94.94 91 ASP A N 1
ATOM 696 C CA . ASP A 1 91 ? -2.643 9.303 2.230 1.00 94.94 91 ASP A CA 1
ATOM 697 C C . ASP A 1 91 ? -3.967 10.009 2.546 1.00 94.94 91 ASP A C 1
ATOM 699 O O . ASP A 1 91 ? -4.808 9.459 3.262 1.00 94.94 91 ASP A O 1
ATOM 703 N N . THR A 1 92 ? -4.179 11.200 1.982 1.00 95.50 92 THR A N 1
ATOM 704 C CA . THR A 1 92 ? -5.372 12.022 2.246 1.00 95.50 92 THR A CA 1
ATOM 705 C C . THR A 1 92 ? -6.678 11.312 1.902 1.00 95.50 92 THR A C 1
ATOM 707 O O . THR A 1 92 ? -7.696 11.567 2.537 1.00 95.50 92 THR A O 1
ATOM 710 N N . ARG A 1 93 ? -6.674 10.351 0.971 1.00 96.00 93 ARG A N 1
ATOM 711 C CA . ARG A 1 93 ? -7.880 9.577 0.636 1.00 96.00 93 ARG A CA 1
ATOM 712 C C . ARG A 1 93 ? -8.351 8.703 1.798 1.00 96.00 93 ARG A C 1
ATOM 714 O O . ARG A 1 93 ? -9.542 8.433 1.910 1.00 96.00 93 ARG A O 1
ATOM 721 N N . LEU A 1 94 ? -7.444 8.256 2.673 1.00 96.56 94 LEU A N 1
ATOM 722 C CA . LEU A 1 94 ? -7.829 7.516 3.880 1.00 96.56 94 LEU A CA 1
ATOM 723 C C . LEU A 1 94 ? -8.528 8.427 4.895 1.00 96.56 94 LEU A C 1
ATOM 725 O O . LEU A 1 94 ? -9.448 7.982 5.579 1.00 96.56 94 LEU A O 1
ATOM 729 N N . GLU A 1 95 ? -8.134 9.699 4.965 1.00 95.50 95 GLU A N 1
ATOM 730 C CA . GLU A 1 95 ? -8.799 10.706 5.796 1.00 95.50 95 GLU A CA 1
ATOM 731 C C . GLU A 1 95 ? -10.182 11.056 5.235 1.00 95.50 95 GLU A C 1
ATOM 733 O O . GLU A 1 95 ? -11.165 11.024 5.971 1.00 95.50 95 GLU A O 1
ATOM 738 N N . GLU A 1 96 ? -10.285 11.296 3.925 1.00 96.44 96 GLU A N 1
ATOM 739 C CA . GLU A 1 96 ? -11.550 11.601 3.234 1.00 96.44 96 GLU A CA 1
ATOM 740 C C . GLU A 1 96 ? -12.586 10.474 3.369 1.00 96.44 96 GLU A C 1
ATOM 742 O O . GLU A 1 96 ? -13.784 10.734 3.479 1.00 96.44 96 GLU A O 1
ATOM 747 N N . LEU A 1 97 ? -12.131 9.217 3.408 1.00 96.69 97 LEU A N 1
ATOM 748 C CA . LEU A 1 97 ? -12.974 8.037 3.633 1.00 96.69 97 LEU A CA 1
ATOM 749 C C . LEU A 1 97 ? -13.273 7.767 5.120 1.00 96.69 97 LEU A C 1
ATOM 751 O O . LEU A 1 97 ? -13.926 6.771 5.443 1.00 96.69 97 LEU A O 1
ATOM 755 N N . GLY A 1 98 ? -12.773 8.604 6.035 1.00 96.56 98 GLY A N 1
ATOM 756 C CA . GLY A 1 98 ? -12.926 8.438 7.482 1.00 96.56 98 GLY A CA 1
ATOM 757 C C . GLY A 1 98 ? -12.186 7.225 8.058 1.00 96.56 98 GLY A C 1
ATOM 758 O O . GLY A 1 98 ? -12.444 6.828 9.193 1.00 96.56 98 GLY A O 1
ATOM 759 N N . ILE A 1 99 ? -11.279 6.609 7.293 1.00 97.00 99 ILE A N 1
ATOM 760 C CA . ILE A 1 99 ? -10.505 5.438 7.724 1.00 97.00 99 ILE A CA 1
ATOM 761 C C . ILE A 1 99 ? -9.498 5.854 8.793 1.00 97.00 99 ILE A C 1
ATOM 763 O O . ILE A 1 99 ? -9.433 5.215 9.842 1.00 97.00 99 ILE A O 1
ATOM 767 N N . SER A 1 100 ? -8.739 6.927 8.545 1.00 96.19 100 SER A N 1
ATOM 768 C CA . SER A 1 100 ? -7.663 7.360 9.444 1.00 96.19 100 SER A CA 1
ATOM 769 C C . SER A 1 100 ? -8.186 7.686 10.840 1.00 96.19 100 SER A C 1
ATOM 771 O O . SER A 1 100 ? -7.736 7.087 11.815 1.00 96.19 100 SER A O 1
ATOM 773 N N . GLU A 1 101 ? -9.195 8.558 10.927 1.00 95.56 101 GLU A N 1
ATOM 774 C CA . GLU A 1 101 ? -9.819 8.939 12.199 1.00 95.56 101 GLU A CA 1
ATOM 775 C C . GLU A 1 101 ? -10.362 7.710 12.937 1.00 95.56 101 GLU A C 1
ATOM 777 O O . GLU A 1 101 ? -10.119 7.524 14.132 1.00 95.56 101 GLU A O 1
ATOM 782 N N . ARG A 1 102 ? -11.069 6.833 12.219 1.00 95.25 102 ARG A N 1
ATOM 783 C CA . ARG A 1 102 ? -11.713 5.682 12.840 1.00 95.25 102 ARG A CA 1
ATOM 784 C C . ARG A 1 102 ? -10.705 4.677 13.395 1.00 95.25 102 ARG A C 1
ATOM 786 O O . ARG A 1 102 ? -10.908 4.160 14.491 1.00 95.25 102 ARG A O 1
ATOM 793 N N . LEU A 1 103 ? -9.617 4.409 12.676 1.00 94.19 103 LEU A N 1
ATOM 794 C CA . LEU A 1 103 ? -8.568 3.497 13.139 1.00 94.19 103 LEU A CA 1
ATOM 795 C C . LEU A 1 103 ? -7.727 4.090 14.274 1.00 94.19 103 LEU A C 1
ATOM 797 O O . LEU A 1 103 ? -7.316 3.355 15.170 1.00 94.19 103 LEU A O 1
ATOM 801 N N . GLN A 1 104 ? -7.503 5.405 14.281 1.00 93.56 104 GLN A N 1
ATOM 802 C CA . GLN A 1 104 ? -6.861 6.084 15.410 1.00 93.56 104 GLN A CA 1
ATOM 803 C C . GLN A 1 104 ? -7.676 5.914 16.699 1.00 93.56 104 GLN A C 1
ATOM 805 O O . GLN A 1 104 ? -7.104 5.649 17.753 1.00 93.56 104 GLN A O 1
ATOM 810 N N . GLN A 1 105 ? -9.007 6.016 16.608 1.00 92.50 105 GLN A N 1
ATOM 811 C CA . GLN A 1 105 ? -9.914 5.872 17.751 1.00 92.50 105 GLN A CA 1
ATOM 812 C C . GLN A 1 105 ? -10.051 4.420 18.237 1.00 92.50 105 GLN A C 1
ATOM 814 O O . GLN A 1 105 ? -10.090 4.179 19.441 1.00 92.50 105 GLN A O 1
ATOM 819 N N . GLU A 1 106 ? -10.154 3.457 17.318 1.00 91.94 106 GLU A N 1
ATOM 820 C CA . GLU A 1 106 ? -10.565 2.079 17.641 1.00 91.94 106 GLU A CA 1
ATOM 821 C C . GLU A 1 106 ? -9.391 1.093 17.731 1.00 91.94 106 GLU A C 1
ATOM 823 O O . GLU A 1 106 ? -9.533 0.020 18.316 1.00 91.94 106 GLU A O 1
ATOM 828 N N . CYS A 1 107 ? -8.244 1.420 17.128 1.00 90.06 107 CYS A N 1
ATOM 829 C CA . CYS A 1 107 ? -7.092 0.520 17.001 1.00 90.06 107 CYS A CA 1
ATOM 830 C C . CYS A 1 107 ? -5.767 1.176 17.420 1.00 90.06 107 CYS A C 1
ATOM 832 O O . CYS A 1 107 ? -4.704 0.631 17.129 1.00 90.06 107 CYS A O 1
ATOM 834 N N . ASN A 1 108 ? -5.815 2.355 18.060 1.00 88.94 108 ASN A N 1
ATOM 835 C CA . ASN A 1 108 ? -4.636 3.164 18.396 1.00 88.94 108 ASN A CA 1
ATOM 836 C C . ASN A 1 108 ? -3.688 3.355 17.201 1.00 88.94 108 ASN A C 1
ATOM 838 O O . ASN A 1 108 ? -2.465 3.337 17.356 1.00 88.94 108 ASN A O 1
ATOM 842 N N . ALA A 1 109 ? -4.250 3.481 15.995 1.00 92.12 109 ALA A N 1
ATOM 843 C CA . ALA A 1 109 ? -3.438 3.558 14.796 1.00 92.12 109 ALA A CA 1
ATOM 844 C C . ALA A 1 109 ? -2.587 4.833 14.783 1.00 92.12 109 ALA A C 1
ATOM 846 O O . ALA A 1 109 ? -3.031 5.895 15.221 1.00 92.12 109 ALA A O 1
ATOM 847 N N . VAL A 1 110 ? -1.383 4.748 14.226 1.00 93.25 110 VAL A N 1
ATOM 848 C CA . VAL A 1 110 ? -0.531 5.910 13.982 1.00 93.25 110 VAL A CA 1
ATOM 849 C C . VAL A 1 110 ? -0.411 6.156 12.486 1.00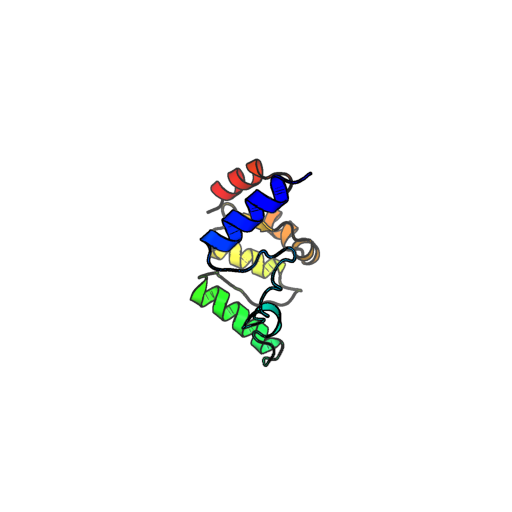 93.25 110 VAL A C 1
ATOM 851 O O . VAL A 1 110 ? -0.201 5.235 11.697 1.00 93.25 110 VAL A O 1
ATOM 854 N N . VAL A 1 111 ? -0.572 7.416 12.091 1.00 94.00 111 VAL A N 1
ATOM 855 C CA . VAL A 1 111 ? -0.454 7.840 10.696 1.00 94.00 111 VAL A CA 1
ATOM 856 C C . VAL A 1 111 ? 1.014 8.096 10.383 1.00 94.00 111 VAL A C 1
ATOM 858 O O . VAL A 1 111 ? 1.665 8.901 11.046 1.00 94.00 111 VAL A O 1
ATOM 861 N N . TRP A 1 112 ? 1.523 7.418 9.359 1.00 93.25 112 TRP A N 1
ATOM 862 C CA . TRP A 1 112 ? 2.877 7.601 8.862 1.00 93.25 112 TRP A CA 1
ATOM 863 C C . TRP A 1 112 ? 3.063 9.012 8.292 1.00 93.25 112 TRP A C 1
ATOM 865 O O . TRP A 1 112 ? 2.442 9.370 7.290 1.00 93.25 112 TRP A O 1
ATOM 875 N N . ASP A 1 113 ? 3.979 9.780 8.881 1.00 92.00 113 ASP A N 1
ATOM 876 C CA . ASP A 1 113 ? 4.373 11.113 8.410 1.00 92.00 113 ASP A CA 1
ATOM 877 C C . ASP A 1 113 ? 5.790 11.077 7.806 1.00 92.00 113 ASP A C 1
ATOM 879 O O . ASP A 1 113 ? 6.760 10.898 8.547 1.00 92.00 113 ASP A O 1
ATOM 883 N N . PRO A 1 114 ? 5.972 11.272 6.488 1.00 88.81 114 PRO A N 1
ATOM 884 C CA . PRO A 1 114 ? 7.292 11.251 5.855 1.00 88.81 114 PRO A CA 1
ATOM 885 C C . PRO A 1 114 ? 8.332 12.194 6.484 1.00 88.81 114 PRO A C 1
ATOM 887 O O . PRO A 1 114 ? 9.529 11.924 6.382 1.00 88.81 114 PRO A O 1
ATOM 890 N N . ALA A 1 115 ? 7.909 13.275 7.150 1.00 92.00 115 ALA A N 1
ATOM 891 C CA . ALA A 1 115 ? 8.811 14.197 7.838 1.00 92.00 115 ALA A CA 1
ATOM 892 C C . ALA A 1 115 ? 9.393 13.619 9.145 1.00 92.00 115 ALA A C 1
ATOM 894 O O . ALA A 1 115 ? 10.424 14.094 9.624 1.00 92.00 115 ALA A O 1
ATOM 895 N N . LYS A 1 116 ? 8.772 12.577 9.710 1.00 88.88 116 LYS A N 1
ATOM 896 C CA . LYS A 1 116 ? 9.095 11.982 11.017 1.00 88.88 116 LYS A CA 1
ATOM 897 C C . LYS A 1 116 ? 9.766 10.612 10.905 1.00 88.88 116 LYS A C 1
ATOM 899 O O . LYS A 1 116 ? 9.462 9.692 11.659 1.00 88.88 116 LYS A O 1
ATOM 904 N N . GLY A 1 117 ? 10.712 10.468 9.976 1.00 86.69 117 GLY A N 1
ATOM 905 C CA . GLY A 1 117 ? 11.306 9.175 9.604 1.00 86.69 117 GLY A CA 1
ATOM 906 C C . GLY A 1 117 ? 11.695 8.258 10.777 1.00 86.69 117 GLY A C 1
ATOM 907 O O . GLY A 1 117 ? 11.233 7.124 10.835 1.00 86.69 117 GLY A O 1
ATOM 908 N N . ALA A 1 118 ? 12.504 8.733 11.731 1.00 89.88 118 ALA A N 1
ATOM 909 C CA . ALA A 1 118 ? 12.956 7.904 12.858 1.00 89.88 118 ALA A CA 1
ATOM 910 C C . ALA A 1 118 ? 11.828 7.530 13.842 1.00 89.88 118 ALA A C 1
ATOM 912 O O . ALA A 1 118 ? 11.807 6.418 14.365 1.00 89.88 118 ALA A O 1
ATOM 913 N N . GLU A 1 119 ? 10.888 8.446 14.080 1.00 88.62 119 GLU A N 1
ATOM 914 C CA . GLU A 1 119 ? 9.737 8.216 14.961 1.00 88.62 119 GLU A CA 1
ATOM 915 C C . GLU A 1 119 ? 8.801 7.164 14.358 1.00 88.62 119 GLU A C 1
ATOM 917 O O . GLU A 1 119 ? 8.432 6.207 15.038 1.00 88.62 119 GLU A O 1
ATOM 922 N N . ASN A 1 120 ? 8.508 7.280 13.061 1.00 88.94 120 ASN A N 1
ATOM 923 C CA . ASN A 1 120 ? 7.675 6.316 12.357 1.00 88.94 120 ASN A CA 1
ATOM 924 C C . ASN A 1 120 ? 8.275 4.907 12.368 1.00 88.94 120 ASN A C 1
ATOM 926 O O . ASN A 1 120 ? 7.545 3.932 12.522 1.00 88.94 120 ASN A O 1
ATOM 930 N N . ILE A 1 121 ? 9.599 4.787 12.205 1.00 88.88 121 ILE A N 1
ATOM 931 C CA . ILE A 1 121 ? 10.280 3.488 12.279 1.00 88.88 121 ILE A CA 1
ATOM 932 C C . ILE A 1 121 ? 10.080 2.883 13.671 1.00 88.88 121 ILE A C 1
ATOM 934 O O . ILE A 1 121 ? 9.673 1.732 13.776 1.00 88.88 121 ILE A O 1
ATOM 938 N N . SER A 1 122 ? 10.282 3.669 14.733 1.00 88.75 122 SER A N 1
ATOM 939 C CA . SER A 1 122 ? 10.103 3.188 16.107 1.00 88.75 122 SER A CA 1
ATOM 940 C C . SER A 1 122 ? 8.661 2.760 16.409 1.00 88.75 122 SER A C 1
ATOM 942 O O . SER A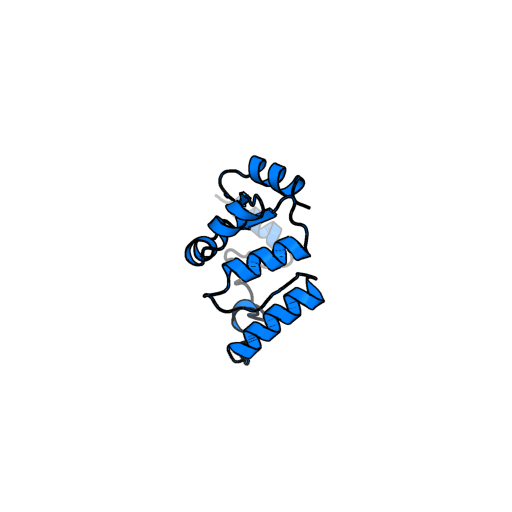 1 122 ? 8.446 1.791 17.135 1.00 88.75 122 SER A O 1
ATOM 944 N N . GLN A 1 123 ? 7.668 3.451 15.845 1.00 87.31 123 GLN A N 1
ATOM 945 C CA . GLN A 1 123 ? 6.255 3.076 15.963 1.00 87.31 123 GLN A CA 1
ATOM 946 C C . GLN A 1 123 ? 5.935 1.810 15.159 1.00 87.31 123 GLN A C 1
ATOM 948 O O . GLN A 1 123 ? 5.250 0.922 15.661 1.00 87.31 123 GLN A O 1
ATOM 953 N N . ALA A 1 124 ? 6.475 1.685 13.945 1.00 86.12 124 ALA A N 1
ATOM 954 C CA . ALA A 1 124 ? 6.298 0.505 13.104 1.00 86.12 124 ALA A CA 1
ATOM 955 C C . ALA A 1 124 ? 6.948 -0.752 13.705 1.00 86.12 124 ALA A C 1
ATOM 957 O O . ALA A 1 124 ? 6.389 -1.833 13.583 1.00 86.12 124 ALA A O 1
ATOM 958 N N . GLU A 1 125 ? 8.075 -0.628 14.411 1.00 86.06 125 GLU A N 1
ATOM 959 C CA . GLU A 1 125 ? 8.686 -1.742 15.157 1.00 86.06 125 GLU A CA 1
ATOM 960 C C . GLU A 1 125 ? 7.795 -2.263 16.296 1.00 86.06 125 GLU A C 1
ATOM 962 O O . GLU A 1 125 ? 7.898 -3.425 16.697 1.00 86.06 125 GLU A O 1
ATOM 967 N N . GLN A 1 126 ? 6.934 -1.401 16.839 1.00 80.94 126 GLN A N 1
ATOM 968 C CA . GLN A 1 126 ? 5.979 -1.751 17.889 1.00 80.94 126 GLN A CA 1
ATOM 969 C C . GLN A 1 126 ? 4.659 -2.284 17.317 1.00 80.94 126 GLN A C 1
ATOM 971 O O . GLN A 1 126 ? 3.893 -2.903 18.057 1.00 80.94 126 GLN A O 1
ATOM 976 N N . ALA A 1 127 ? 4.388 -2.050 16.030 1.00 75.50 127 ALA A N 1
ATOM 977 C CA . ALA A 1 127 ? 3.266 -2.635 15.307 1.00 75.50 127 ALA A CA 1
ATOM 978 C C . ALA A 1 127 ? 3.512 -4.129 15.054 1.00 75.50 127 ALA A C 1
ATOM 980 O O . ALA A 1 127 ? 4.603 -4.525 14.639 1.00 75.50 127 ALA A O 1
ATOM 981 N N . LYS A 1 128 ? 2.517 -4.968 15.352 1.00 58.53 128 LYS A N 1
ATOM 982 C CA . LYS A 1 128 ? 2.585 -6.426 15.196 1.00 58.53 128 LYS A CA 1
ATOM 983 C C . LYS A 1 128 ? 1.344 -6.956 14.516 1.00 58.53 128 LYS A C 1
ATOM 985 O O . LYS A 1 128 ? 0.247 -6.577 14.979 1.00 58.53 128 LYS A O 1
#